Protein AF-A0A1V4I406-F1 (afdb_monomer)

Mean predicted aligned error: 8.68 Å

Foldseek 3Di:
DQPDVVNVVVVCVVCVVAWEWEWDWDDPDPQAWIWIWIAGPVVRDIDIDTFNDPDPVRVVVVLVVVCVVLDDPRSCRNHVDYDYPPD

pLDDT: mean 76.93, std 14.28, range [46.5, 94.69]

Sequence (87 aa):
MGRTYVDFNLFLVENSDTSVGEMDTVHGTRNGKVLLTFFFCKCSLMLAFIIDSCTQLDVKKIIDELYESFGEEVFKESFLVILTDNG

Radius of gyration: 14.14 Å; Cα contacts (8 Å, |Δi|>4): 116; chains: 1; bounding box: 26×30×38 Å

Solvent-accessible surface area (backbone atoms only — not comparable to full-atom values): 5114 Å² total; per-residue (Å²): 139,88,81,46,74,65,51,50,53,51,51,44,66,78,38,73,85,62,30,47,20,41,44,51,76,46,71,79,42,101,88,45,51,21,38,42,35,39,37,35,67,85,75,72,45,74,50,76,43,84,34,77,43,90,45,70,68,51,52,45,53,55,52,52,53,48,36,70,73,55,32,72,67,54,36,51,54,48,53,65,40,69,54,63,75,95,119

Organism: NCBI:txid1450648

Structure (mmCIF, N/CA/C/O backbone):
data_AF-A0A1V4I406-F1
#
_entry.id   AF-A0A1V4I406-F1
#
loop_
_atom_site.group_PDB
_atom_site.id
_atom_site.type_symbol
_atom_site.label_atom_id
_atom_site.label_alt_id
_atom_site.label_comp_id
_atom_site.label_asym_id
_atom_site.label_entity_id
_atom_site.label_seq_id
_atom_site.pdbx_PDB_ins_code
_atom_site.Cartn_x
_atom_site.Cartn_y
_atom_site.Cartn_z
_atom_site.occupancy
_atom_site.B_iso_or_equiv
_atom_site.auth_seq_id
_atom_site.auth_comp_id
_atom_site.auth_asym_id
_atom_site.auth_atom_id
_atom_site.pdbx_PDB_model_num
ATOM 1 N N . MET A 1 1 ? 12.150 -3.796 21.446 1.00 46.50 1 MET A N 1
ATOM 2 C CA . MET A 1 1 ? 10.925 -4.213 22.166 1.00 46.50 1 MET A CA 1
ATOM 3 C C . MET A 1 1 ? 9.800 -3.291 21.705 1.00 46.50 1 MET A C 1
ATOM 5 O O . MET A 1 1 ? 10.098 -2.114 21.554 1.00 46.50 1 MET A O 1
ATOM 9 N N . GLY A 1 2 ? 8.597 -3.795 21.395 1.00 52.97 2 GLY A N 1
ATOM 10 C CA . GLY A 1 2 ? 7.473 -2.973 20.894 1.00 52.97 2 GLY A CA 1
ATOM 11 C C . GLY A 1 2 ? 7.134 -3.106 19.398 1.00 52.97 2 GLY A C 1
ATOM 12 O O . GLY A 1 2 ? 6.659 -2.153 18.795 1.00 52.97 2 GLY A O 1
ATOM 13 N N . ARG A 1 3 ? 7.438 -4.247 18.769 1.00 53.06 3 ARG A N 1
ATOM 14 C CA . ARG A 1 3 ? 7.047 -4.587 17.379 1.00 53.06 3 ARG A CA 1
ATOM 15 C C . ARG A 1 3 ? 6.701 -6.072 17.247 1.00 53.06 3 ARG A C 1
ATOM 17 O O . ARG A 1 3 ? 6.926 -6.685 16.208 1.00 53.06 3 ARG A O 1
ATOM 24 N N . THR A 1 4 ? 6.287 -6.700 18.343 1.00 67.50 4 THR A N 1
ATOM 25 C CA . THR A 1 4 ? 5.864 -8.098 18.292 1.00 67.50 4 THR A CA 1
ATOM 26 C C . THR A 1 4 ? 4.454 -8.177 17.721 1.00 67.50 4 THR A C 1
ATOM 28 O O . THR A 1 4 ? 3.683 -7.225 17.808 1.00 67.50 4 THR A O 1
ATOM 31 N N . TYR A 1 5 ? 4.090 -9.331 17.167 1.00 56.53 5 TYR A N 1
ATOM 32 C CA . TYR A 1 5 ? 2.717 -9.593 16.729 1.00 56.53 5 TYR A CA 1
ATOM 33 C C . TYR A 1 5 ? 1.690 -9.363 17.856 1.00 56.53 5 TYR A C 1
ATOM 35 O O . TYR A 1 5 ? 0.557 -8.965 17.605 1.00 56.53 5 TYR A O 1
ATOM 43 N N . VAL A 1 6 ? 2.095 -9.562 19.114 1.00 69.75 6 VAL A N 1
ATOM 44 C CA . VAL A 1 6 ? 1.268 -9.268 20.292 1.00 69.75 6 VAL A CA 1
ATOM 45 C C . VAL A 1 6 ? 1.044 -7.762 20.449 1.00 69.75 6 VAL A C 1
ATOM 47 O O . VAL A 1 6 ? -0.094 -7.349 20.648 1.00 69.75 6 VAL A O 1
ATOM 50 N N . ASP A 1 7 ? 2.089 -6.945 20.283 1.00 65.44 7 ASP A N 1
ATOM 51 C CA . ASP A 1 7 ? 1.976 -5.477 20.309 1.00 65.44 7 ASP A CA 1
ATOM 52 C C . ASP A 1 7 ? 1.080 -4.966 19.165 1.00 65.44 7 ASP A C 1
ATOM 54 O O . ASP A 1 7 ? 0.284 -4.051 19.357 1.00 65.44 7 ASP A O 1
ATOM 58 N N . PHE A 1 8 ? 1.160 -5.601 17.989 1.00 63.28 8 PHE A N 1
ATOM 59 C CA . PHE A 1 8 ? 0.283 -5.318 16.852 1.00 63.28 8 PHE A CA 1
ATOM 60 C C . PHE A 1 8 ? -1.187 -5.632 17.166 1.00 63.28 8 PHE A C 1
ATOM 62 O O . PHE A 1 8 ? -2.048 -4.784 16.954 1.00 63.28 8 PHE A O 1
ATOM 69 N N . ASN A 1 9 ? -1.482 -6.804 17.736 1.00 61.16 9 ASN A N 1
ATOM 70 C CA . ASN A 1 9 ? -2.849 -7.141 18.144 1.00 61.16 9 ASN A CA 1
ATOM 71 C C . ASN A 1 9 ? -3.384 -6.184 19.217 1.00 61.16 9 ASN A C 1
ATOM 73 O O . ASN A 1 9 ? -4.547 -5.797 19.147 1.00 61.16 9 ASN A O 1
ATOM 77 N N . LEU A 1 10 ? -2.554 -5.772 20.183 1.00 68.19 10 LEU A N 1
ATOM 78 C CA . LEU A 1 10 ? -2.960 -4.795 21.196 1.00 68.19 10 LEU A CA 1
ATOM 79 C C . LEU A 1 10 ? -3.319 -3.446 20.554 1.00 68.19 10 LEU A C 1
ATOM 81 O O . LEU A 1 10 ? -4.372 -2.888 20.848 1.00 68.19 10 LEU A O 1
ATOM 85 N N . PHE A 1 11 ? -2.491 -2.974 19.617 1.00 64.38 11 PHE A N 1
ATOM 86 C CA . PHE A 1 11 ? -2.736 -1.747 18.861 1.00 64.38 11 PHE A CA 1
ATOM 87 C C . PHE A 1 11 ? -4.032 -1.811 18.036 1.00 64.38 11 PHE A C 1
ATOM 89 O O . PHE A 1 11 ? -4.776 -0.833 18.010 1.00 64.38 11 PHE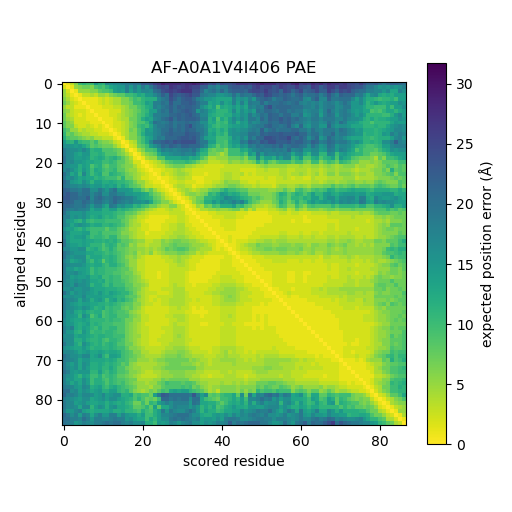 A O 1
ATOM 96 N N . LEU A 1 12 ? -4.339 -2.954 17.411 1.00 62.69 12 LEU A N 1
ATOM 97 C CA . LEU A 1 12 ? -5.596 -3.154 16.680 1.00 62.69 12 LEU A CA 1
ATOM 98 C C . LEU A 1 12 ? -6.828 -3.162 17.588 1.00 62.69 12 LEU A C 1
ATOM 100 O O . LEU A 1 12 ? -7.881 -2.667 17.198 1.00 62.69 12 LEU A O 1
ATOM 104 N N . VAL A 1 13 ? -6.712 -3.723 18.794 1.00 61.38 13 VAL A N 1
ATOM 105 C CA . VAL A 1 13 ? -7.808 -3.728 19.775 1.00 61.38 13 VAL A CA 1
ATOM 106 C C . VAL A 1 13 ? -8.061 -2.316 20.305 1.00 61.38 13 VAL A C 1
ATOM 108 O O . VAL A 1 13 ? -9.213 -1.901 20.414 1.00 61.38 13 VAL A O 1
ATOM 111 N N . GLU A 1 14 ? -6.999 -1.562 20.596 1.00 63.12 14 GLU A N 1
ATOM 112 C CA . GLU A 1 14 ? -7.092 -0.175 21.070 1.00 63.12 14 GLU A CA 1
ATOM 113 C C . GLU A 1 14 ? -7.539 0.800 19.972 1.00 63.12 14 GLU A C 1
ATOM 115 O O . GLU A 1 14 ? -8.188 1.801 20.269 1.00 63.12 14 GLU A O 1
ATOM 1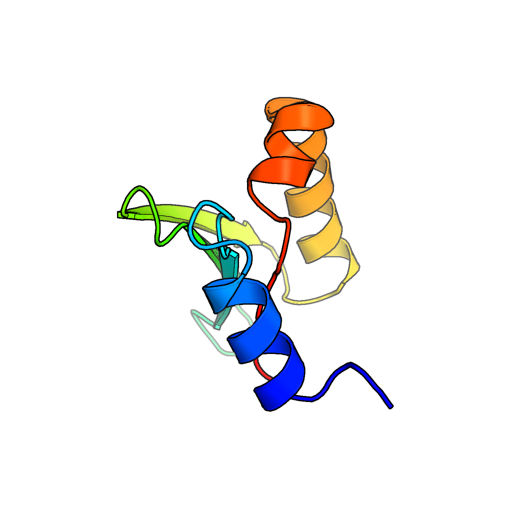20 N N . ASN A 1 15 ? -7.266 0.483 18.703 1.00 60.31 15 ASN A N 1
ATOM 121 C CA . ASN A 1 15 ? -7.651 1.283 17.544 1.00 60.31 15 ASN A CA 1
ATOM 122 C C . ASN A 1 15 ? -8.521 0.462 16.582 1.00 60.31 15 ASN A C 1
ATOM 124 O O . ASN A 1 15 ? -8.207 0.311 15.406 1.00 60.31 15 ASN A O 1
ATOM 128 N N . SER A 1 16 ? -9.640 -0.062 17.086 1.00 53.62 16 SER A N 1
ATOM 129 C CA . SER A 1 16 ? -10.586 -0.891 16.311 1.00 53.62 16 SER A CA 1
ATOM 130 C C . SER A 1 16 ? -11.166 -0.225 15.049 1.00 53.62 16 SER A C 1
ATOM 132 O O . SER A 1 16 ? -11.745 -0.907 14.205 1.00 53.62 16 SER A O 1
ATOM 134 N N . ASP A 1 17 ? -10.983 1.090 14.892 1.00 57.16 17 ASP A N 1
ATOM 135 C CA . ASP A 1 17 ? -11.338 1.853 13.693 1.00 57.16 17 ASP A CA 1
ATOM 136 C C . ASP A 1 17 ? -10.194 1.987 12.666 1.00 57.16 17 ASP A C 1
ATOM 138 O O . ASP A 1 17 ? -10.435 2.469 11.554 1.00 57.16 17 ASP A O 1
ATOM 142 N N . THR A 1 18 ? -8.971 1.563 12.998 1.00 58.00 18 THR A N 1
ATOM 143 C CA . THR A 1 18 ? -7.798 1.654 12.121 1.00 58.00 18 THR A CA 1
ATOM 144 C C . THR A 1 18 ? -7.903 0.680 10.955 1.00 58.00 18 THR A C 1
ATOM 146 O O . THR A 1 18 ? -8.091 -0.524 11.128 1.00 58.00 18 THR A O 1
ATOM 149 N N . SER A 1 19 ? -7.754 1.207 9.741 1.00 58.38 19 SER A N 1
ATOM 150 C CA . SER A 1 19 ? -7.669 0.398 8.530 1.00 58.38 19 SER A CA 1
ATOM 151 C C . SER A 1 19 ? -6.336 -0.353 8.511 1.00 58.38 19 SER A C 1
ATOM 153 O O . SER A 1 19 ? -5.270 0.257 8.439 1.00 58.38 19 SER A O 1
ATOM 155 N N . VAL A 1 20 ? -6.394 -1.682 8.583 1.00 62.75 20 VAL A N 1
ATOM 156 C CA . VAL A 1 20 ? -5.249 -2.547 8.278 1.00 62.75 20 VAL A CA 1
ATOM 157 C C . VAL A 1 20 ? -5.257 -2.804 6.780 1.00 62.75 20 VAL A C 1
ATOM 159 O O . VAL A 1 20 ? -6.258 -3.285 6.244 1.00 62.75 20 VAL A O 1
ATOM 162 N N . GLY A 1 21 ? -4.153 -2.458 6.123 1.00 67.94 21 GLY A N 1
ATOM 163 C CA . GLY A 1 21 ? -3.898 -2.827 4.739 1.00 67.94 21 GLY A CA 1
ATOM 164 C C . GLY A 1 21 ? -3.035 -4.083 4.704 1.00 67.94 21 GLY A C 1
ATOM 165 O O . GLY A 1 21 ? -1.940 -4.099 5.262 1.00 67.94 21 GLY A O 1
ATOM 166 N N . GLU A 1 22 ? -3.497 -5.139 4.051 1.00 80.06 22 GLU A N 1
ATOM 167 C CA . GLU A 1 22 ? -2.641 -6.286 3.731 1.00 80.06 22 GLU A CA 1
ATOM 168 C C . GLU A 1 22 ? -1.992 -6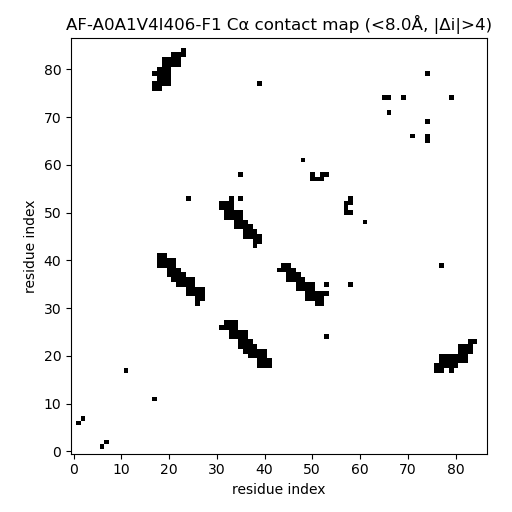.048 2.368 1.00 80.06 22 GLU A C 1
ATOM 170 O O . GLU A 1 22 ? -2.688 -5.685 1.418 1.00 80.06 22 GLU A O 1
ATOM 175 N N . MET A 1 23 ? -0.671 -6.226 2.270 1.00 86.44 23 MET A N 1
ATOM 176 C CA . MET A 1 23 ? 0.065 -6.101 1.011 1.00 86.44 23 MET A CA 1
ATOM 177 C C . MET A 1 23 ? 0.712 -7.434 0.647 1.00 86.44 23 MET A C 1
ATOM 179 O O . MET A 1 23 ? 1.419 -8.021 1.464 1.00 86.44 23 MET A O 1
ATOM 183 N N . ASP A 1 24 ? 0.517 -7.867 -0.595 1.00 85.69 24 ASP A N 1
ATOM 184 C CA . ASP A 1 24 ? 1.115 -9.094 -1.125 1.00 85.69 24 ASP A CA 1
ATOM 185 C C . ASP A 1 24 ? 1.585 -8.911 -2.577 1.00 85.69 24 ASP A C 1
ATOM 187 O O . ASP A 1 24 ? 1.126 -8.017 -3.294 1.00 85.69 24 ASP A O 1
ATOM 191 N N . THR A 1 25 ? 2.512 -9.763 -3.012 1.00 87.50 25 THR A N 1
ATOM 192 C CA . THR A 1 25 ? 2.996 -9.833 -4.392 1.00 87.50 25 THR A CA 1
ATOM 193 C C . THR A 1 25 ? 2.802 -11.230 -4.964 1.00 87.50 25 THR A C 1
ATOM 195 O O . THR A 1 25 ? 3.482 -12.178 -4.576 1.00 87.50 25 THR A O 1
ATOM 198 N N . VAL A 1 26 ? 1.942 -11.353 -5.973 1.00 88.06 26 VAL A N 1
ATOM 199 C CA . VAL A 1 26 ? 1.694 -12.621 -6.664 1.00 88.06 26 VAL A CA 1
ATOM 200 C C . VAL A 1 26 ? 2.520 -12.691 -7.945 1.00 88.06 26 VAL A C 1
ATOM 202 O O . VAL A 1 26 ? 2.370 -11.880 -8.863 1.00 88.06 26 VAL A O 1
ATOM 205 N N . HIS A 1 27 ? 3.380 -13.703 -8.043 1.00 85.88 27 HIS A N 1
ATOM 206 C CA . HIS A 1 27 ? 4.140 -13.986 -9.258 1.00 85.88 27 HIS A CA 1
ATOM 207 C C . HIS A 1 27 ? 3.280 -14.766 -10.258 1.00 85.88 27 HIS A C 1
ATOM 209 O O . HIS A 1 27 ? 3.033 -15.957 -10.079 1.00 85.88 27 HIS A O 1
ATOM 215 N N . GLY A 1 28 ? 2.856 -14.116 -11.348 1.00 73.25 28 GLY A N 1
ATOM 216 C CA . GLY A 1 28 ? 2.068 -14.782 -12.395 1.00 73.25 28 GLY A CA 1
ATOM 217 C C . GLY A 1 28 ? 2.866 -15.840 -13.169 1.00 73.25 28 GLY A C 1
ATOM 218 O O . GLY A 1 28 ? 2.326 -16.865 -13.572 1.00 73.25 28 GLY A O 1
ATOM 219 N N . THR A 1 29 ? 4.170 -15.613 -13.358 1.00 78.38 29 THR A N 1
ATOM 220 C CA . THR A 1 29 ? 5.139 -16.595 -13.877 1.00 78.38 29 THR A CA 1
ATOM 221 C C . THR A 1 29 ? 6.532 -16.296 -13.306 1.00 78.38 29 THR A C 1
ATOM 223 O O . THR A 1 29 ? 6.787 -15.186 -12.843 1.00 78.38 29 THR A O 1
ATOM 226 N N . ARG A 1 30 ? 7.463 -17.261 -13.367 1.00 71.31 30 ARG A N 1
ATOM 227 C CA . ARG A 1 30 ? 8.801 -17.160 -12.740 1.00 71.31 30 ARG A CA 1
ATOM 228 C C . ARG A 1 30 ? 9.648 -15.959 -13.210 1.00 71.31 30 ARG A C 1
ATOM 230 O O . ARG A 1 30 ? 10.437 -15.458 -12.421 1.00 71.31 30 ARG A O 1
ATOM 237 N N . ASN A 1 31 ? 9.459 -15.491 -14.449 1.00 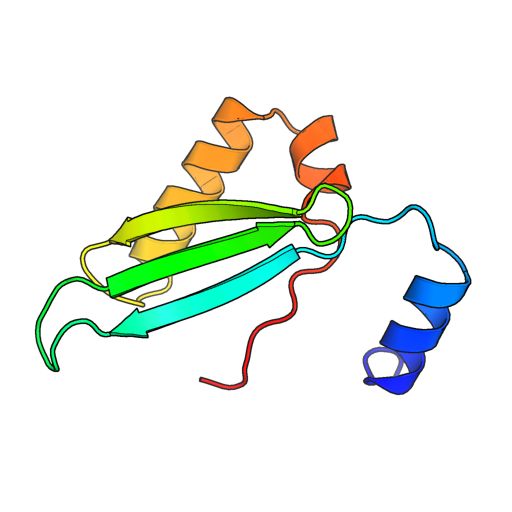71.88 31 ASN A N 1
ATOM 238 C CA . ASN A 1 31 ? 10.153 -14.330 -15.036 1.00 71.88 31 ASN A CA 1
ATOM 239 C C . ASN A 1 31 ? 9.167 -13.279 -15.595 1.00 71.88 31 ASN A C 1
ATOM 241 O O . ASN A 1 31 ? 9.515 -12.524 -16.502 1.00 71.88 31 ASN A O 1
ATOM 245 N N . GLY A 1 32 ? 7.912 -13.293 -15.143 1.00 79.50 32 GLY A N 1
ATOM 246 C CA . GLY A 1 32 ? 6.875 -12.393 -15.646 1.00 79.50 32 GLY A CA 1
ATOM 247 C C . GLY A 1 32 ? 6.585 -11.233 -14.709 1.00 79.50 32 GLY A C 1
ATOM 248 O O . GLY A 1 32 ? 7.173 -11.111 -13.637 1.00 79.50 32 GLY A O 1
ATOM 249 N N . LYS A 1 33 ? 5.618 -10.412 -15.125 1.00 87.50 33 LYS A N 1
ATOM 250 C CA . LYS A 1 33 ? 5.082 -9.330 -14.302 1.00 87.50 33 LYS A CA 1
ATOM 251 C C . LYS A 1 33 ? 4.520 -9.867 -12.983 1.00 87.50 33 LYS A C 1
ATOM 253 O O . LYS A 1 33 ? 4.048 -11.007 -12.903 1.00 87.50 33 LYS A O 1
ATOM 258 N N . VAL A 1 34 ? 4.567 -9.017 -11.969 1.00 92.06 34 VAL A N 1
ATOM 259 C CA . VAL A 1 34 ? 4.090 -9.293 -10.614 1.00 92.06 34 VAL A CA 1
ATOM 260 C C . VAL A 1 34 ? 2.783 -8.540 -10.396 1.00 92.06 34 VAL A C 1
ATOM 262 O O . VAL A 1 34 ? 2.627 -7.416 -10.870 1.00 92.06 34 VAL A O 1
ATOM 265 N N . LEU A 1 35 ? 1.836 -9.162 -9.701 1.00 93.44 35 LEU A N 1
ATOM 266 C CA . LEU A 1 35 ? 0.618 -8.502 -9.248 1.00 93.44 35 LEU A CA 1
ATOM 267 C C . LEU A 1 35 ? 0.820 -8.054 -7.800 1.00 93.44 35 LEU A C 1
ATOM 269 O O . LEU A 1 35 ? 0.920 -8.892 -6.912 1.00 93.44 35 LEU A O 1
ATOM 273 N N . LEU A 1 36 ? 0.901 -6.748 -7.574 1.00 92.31 36 LEU A N 1
ATOM 274 C CA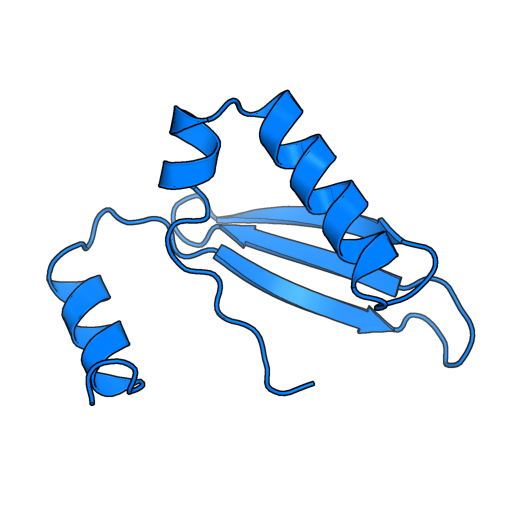 . LEU A 1 36 ? 0.936 -6.147 -6.244 1.00 92.31 36 LEU A CA 1
ATOM 275 C C . LEU A 1 36 ? -0.498 -5.890 -5.789 1.00 92.31 36 LEU A C 1
ATOM 277 O O . LEU A 1 36 ? -1.234 -5.166 -6.461 1.00 92.31 36 LEU A O 1
ATOM 281 N N . THR A 1 37 ? -0.896 -6.478 -4.667 1.00 90.44 37 THR A N 1
ATOM 282 C CA . THR A 1 37 ? -2.255 -6.355 -4.136 1.00 90.44 37 THR A CA 1
ATOM 283 C C . THR A 1 37 ? -2.267 -5.641 -2.800 1.00 90.44 37 THR A C 1
ATOM 285 O O . THR A 1 37 ? -1.412 -5.902 -1.959 1.00 90.44 37 THR A O 1
ATOM 288 N N . PHE A 1 38 ? -3.276 -4.796 -2.600 1.00 87.38 38 PHE A N 1
ATOM 289 C CA . PHE A 1 38 ? -3.597 -4.160 -1.328 1.00 87.38 38 PHE A CA 1
ATOM 290 C C . PHE A 1 38 ? -5.031 -4.506 -0.943 1.00 87.38 38 PHE A C 1
ATOM 292 O O . PHE A 1 38 ? -5.954 -4.217 -1.708 1.00 87.38 38 PHE A O 1
ATOM 299 N N . PHE A 1 39 ? -5.231 -5.108 0.225 1.00 85.06 39 PHE A N 1
ATOM 300 C CA . PHE A 1 39 ? -6.559 -5.427 0.741 1.00 85.06 39 PHE A CA 1
ATOM 301 C C . PHE A 1 39 ? -6.882 -4.591 1.980 1.00 85.06 39 PHE A C 1
ATOM 303 O O . PHE A 1 39 ? -6.183 -4.655 2.987 1.00 85.06 39 PHE A O 1
ATOM 310 N N . PHE A 1 40 ? -7.956 -3.806 1.897 1.00 82.06 40 PHE A N 1
ATOM 311 C CA . PHE A 1 40 ? -8.465 -2.964 2.977 1.00 82.06 40 PHE A CA 1
ATOM 312 C C . PHE A 1 40 ? -9.634 -3.673 3.661 1.00 82.06 40 PHE A C 1
ATOM 314 O O . PHE A 1 40 ? -10.786 -3.593 3.216 1.00 82.06 40 PHE A O 1
ATOM 321 N N . CYS A 1 41 ? -9.347 -4.364 4.765 1.00 75.06 41 CYS A N 1
ATOM 322 C CA . CYS A 1 41 ? -10.303 -5.245 5.442 1.00 75.06 41 CYS A CA 1
ATOM 323 C C . CYS A 1 41 ? -11.589 -4.523 5.876 1.00 75.06 41 CYS A C 1
ATOM 325 O O . CYS A 1 41 ? -12.680 -5.083 5.776 1.00 75.06 41 CYS A O 1
ATOM 327 N N . LYS A 1 42 ? -11.482 -3.256 6.304 1.00 75.12 42 LYS A N 1
ATOM 328 C CA . LYS A 1 42 ? -12.611 -2.466 6.827 1.00 75.12 42 LYS A CA 1
ATOM 329 C C . LYS A 1 42 ? -13.724 -2.254 5.797 1.00 75.12 42 LYS A C 1
ATOM 331 O O . LYS A 1 42 ? -14.898 -2.262 6.154 1.00 75.12 42 LYS A O 1
ATOM 336 N N . CYS A 1 43 ? -13.365 -2.069 4.529 1.00 80.00 43 CYS A N 1
ATOM 337 C CA . CYS A 1 43 ? -14.317 -1.825 3.444 1.00 80.00 43 CYS A CA 1
ATOM 338 C C . CYS A 1 43 ? -14.390 -2.971 2.427 1.00 80.00 43 CYS A C 1
ATOM 340 O O . CYS A 1 43 ? -15.111 -2.851 1.440 1.00 80.00 43 CYS A O 1
ATOM 342 N N . SER A 1 44 ? -13.681 -4.082 2.668 1.00 84.06 44 SER A N 1
ATOM 343 C CA . SER A 1 44 ? -13.583 -5.212 1.730 1.00 84.06 44 SER A CA 1
ATOM 344 C C . SER A 1 44 ? -13.164 -4.776 0.318 1.00 84.06 44 SER A C 1
ATOM 346 O O . SER A 1 44 ? -13.629 -5.324 -0.682 1.00 84.06 44 SER A O 1
ATOM 348 N N . LEU A 1 45 ? -12.290 -3.769 0.234 1.00 85.31 45 LEU A N 1
ATOM 349 C CA . LEU A 1 45 ? -11.752 -3.255 -1.021 1.00 85.31 45 LEU A CA 1
ATOM 350 C C . LEU A 1 45 ? -10.410 -3.923 -1.310 1.00 85.31 45 LEU A C 1
ATOM 352 O O . LEU A 1 45 ? -9.516 -3.905 -0.469 1.00 85.31 45 LEU A O 1
ATOM 356 N N . MET A 1 46 ? -10.253 -4.460 -2.517 1.00 89.31 46 MET A N 1
ATOM 357 C CA . MET A 1 46 ? -8.972 -4.949 -3.020 1.00 89.31 46 MET A CA 1
ATOM 358 C C . MET A 1 46 ? -8.523 -4.080 -4.192 1.00 89.31 46 MET A C 1
ATOM 360 O O . MET A 1 46 ? -9.256 -3.929 -5.170 1.00 89.31 46 MET A O 1
ATOM 364 N N . LEU A 1 47 ? -7.315 -3.534 -4.102 1.00 90.81 47 LEU A N 1
ATOM 365 C CA . LEU A 1 47 ? -6.621 -2.893 -5.215 1.00 90.81 47 LEU A CA 1
ATOM 366 C C . LEU A 1 47 ? -5.539 -3.840 -5.728 1.00 90.81 47 LEU A C 1
ATOM 368 O O . LEU A 1 47 ? -4.865 -4.495 -4.936 1.00 90.81 47 LEU A O 1
ATOM 372 N N . ALA A 1 48 ? -5.367 -3.910 -7.045 1.00 92.06 48 ALA A N 1
ATOM 373 C CA . ALA A 1 48 ? -4.378 -4.775 -7.671 1.00 92.06 48 ALA A CA 1
ATOM 374 C C . ALA A 1 48 ? -3.690 -4.045 -8.827 1.00 92.06 48 ALA A C 1
ATOM 376 O O . ALA A 1 48 ? -4.353 -3.507 -9.715 1.00 92.06 48 ALA A O 1
ATOM 377 N N . PHE A 1 49 ? -2.361 -4.052 -8.817 1.00 92.81 49 PHE A N 1
ATOM 378 C CA . PHE A 1 49 ? -1.517 -3.346 -9.774 1.00 92.81 49 PHE A CA 1
ATOM 379 C C . PHE A 1 49 ? -0.538 -4.318 -10.416 1.00 92.81 49 PHE A C 1
ATOM 381 O O . PHE A 1 49 ? 0.090 -5.128 -9.738 1.00 92.81 49 PHE A O 1
ATOM 388 N N . ILE A 1 50 ? -0.389 -4.236 -11.735 1.00 93.50 50 ILE A N 1
ATOM 389 C CA . ILE A 1 50 ? 0.602 -5.030 -12.458 1.00 93.50 50 ILE A CA 1
ATOM 390 C C . ILE A 1 50 ? 1.911 -4.235 -12.497 1.00 93.50 50 ILE A C 1
ATOM 392 O O . ILE A 1 50 ? 1.966 -3.179 -13.124 1.00 93.50 50 ILE A O 1
ATOM 396 N N . ILE A 1 51 ? 2.967 -4.774 -11.888 1.00 93.06 51 ILE A N 1
ATOM 397 C CA . ILE A 1 51 ? 4.315 -4.190 -11.864 1.00 93.06 51 ILE A CA 1
ATOM 398 C C . ILE A 1 51 ? 5.326 -5.087 -12.585 1.00 93.06 51 ILE A C 1
ATOM 400 O O . ILE A 1 51 ? 5.097 -6.283 -12.783 1.00 93.06 51 ILE A O 1
ATOM 404 N N . ASP A 1 52 ? 6.451 -4.512 -13.010 1.00 91.31 52 ASP A N 1
ATOM 405 C CA . ASP A 1 52 ? 7.468 -5.249 -13.770 1.00 91.31 52 ASP A CA 1
ATOM 406 C C . ASP A 1 52 ? 8.252 -6.244 -12.901 1.00 91.31 52 ASP A C 1
ATOM 408 O O . ASP A 1 52 ? 8.632 -7.310 -13.384 1.00 91.31 52 ASP A O 1
ATOM 412 N N . SER A 1 53 ? 8.455 -5.940 -11.617 1.00 90.06 53 SER A N 1
ATOM 413 C CA . SER A 1 53 ? 9.136 -6.815 -10.660 1.00 90.06 53 SER A CA 1
ATOM 414 C C . SER A 1 53 ? 8.705 -6.525 -9.220 1.00 90.06 53 SER A C 1
ATOM 416 O O . SER A 1 53 ? 8.208 -5.444 -8.933 1.00 90.06 53 SER A O 1
ATOM 418 N N . CYS A 1 54 ? 8.957 -7.443 -8.283 1.00 87.81 54 CYS A N 1
ATOM 419 C CA . CYS A 1 54 ? 8.773 -7.206 -6.842 1.00 87.81 54 CYS A CA 1
ATOM 420 C C . CYS A 1 54 ? 9.919 -6.387 -6.207 1.00 87.81 54 CYS A C 1
ATOM 422 O O . CYS A 1 54 ? 10.097 -6.392 -4.991 1.00 87.81 54 CYS A O 1
ATOM 424 N N . THR A 1 55 ? 10.736 -5.695 -7.012 1.00 90.00 55 THR A N 1
ATOM 425 C CA . THR A 1 55 ? 11.806 -4.849 -6.472 1.00 90.00 55 THR A CA 1
ATOM 426 C C . THR A 1 55 ? 11.229 -3.660 -5.710 1.00 90.00 55 THR A C 1
ATOM 428 O O . THR A 1 55 ? 10.166 -3.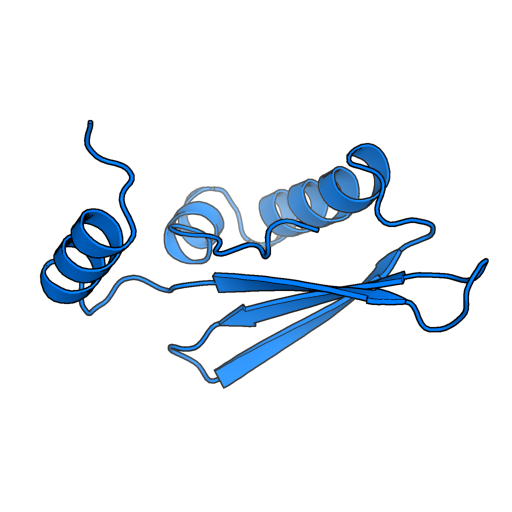134 -6.041 1.00 90.00 55 THR A O 1
ATOM 431 N N . GLN A 1 56 ? 11.981 -3.173 -4.720 1.00 87.19 56 GLN A N 1
ATOM 432 C CA . GLN A 1 56 ? 11.591 -1.998 -3.937 1.00 87.19 56 GLN A CA 1
ATOM 433 C C . GLN A 1 56 ? 11.291 -0.777 -4.815 1.00 87.19 56 GLN A C 1
ATOM 435 O O . GLN A 1 56 ? 10.410 0.004 -4.478 1.00 87.19 56 GLN A O 1
ATOM 440 N N . LEU A 1 57 ? 11.994 -0.615 -5.942 1.00 92.31 57 LEU A N 1
ATOM 441 C CA . LEU A 1 57 ? 11.769 0.498 -6.862 1.00 92.31 57 LEU A CA 1
ATOM 442 C C . LEU A 1 57 ? 10.378 0.435 -7.501 1.00 92.31 57 LEU A C 1
ATOM 444 O O . LEU A 1 57 ? 9.685 1.447 -7.543 1.00 92.31 57 LEU A O 1
ATOM 448 N N . ASP A 1 58 ? 9.975 -0.733 -7.999 1.00 91.69 58 ASP A N 1
ATOM 449 C CA . ASP A 1 58 ? 8.690 -0.887 -8.683 1.00 91.69 58 ASP A CA 1
ATOM 450 C C . ASP A 1 58 ? 7.516 -0.859 -7.702 1.00 91.69 58 ASP A C 1
ATOM 452 O O . ASP A 1 58 ? 6.498 -0.235 -7.991 1.00 91.69 58 ASP A O 1
ATOM 456 N N . VAL A 1 59 ? 7.684 -1.429 -6.505 1.00 90.38 59 VAL A N 1
ATOM 457 C CA . VAL A 1 59 ? 6.694 -1.308 -5.423 1.00 90.38 59 VAL A CA 1
ATOM 458 C C . VAL A 1 59 ? 6.556 0.149 -4.969 1.00 90.38 59 VAL A C 1
ATOM 460 O O . VAL A 1 59 ? 5.439 0.642 -4.813 1.00 90.38 59 VAL A O 1
ATOM 463 N N . LYS A 1 60 ? 7.674 0.874 -4.810 1.00 90.88 60 LYS A N 1
ATOM 464 C CA . LYS A 1 60 ? 7.658 2.283 -4.395 1.00 90.88 60 LYS A CA 1
ATOM 465 C C . LYS A 1 60 ? 6.887 3.161 -5.377 1.00 90.88 60 LYS A C 1
ATOM 467 O O . LYS A 1 60 ? 6.137 4.013 -4.923 1.00 90.88 60 LYS A O 1
ATOM 472 N N . LYS A 1 61 ? 7.031 2.947 -6.689 1.00 94.69 61 LYS A N 1
ATOM 473 C CA . LYS A 1 61 ? 6.282 3.723 -7.695 1.00 94.69 61 LYS A CA 1
ATOM 474 C C . LYS A 1 61 ? 4.773 3.645 -7.457 1.00 94.69 61 LYS A C 1
ATOM 476 O O . LYS A 1 61 ? 4.124 4.680 -7.410 1.00 94.69 61 LYS A O 1
ATOM 481 N N . ILE A 1 62 ? 4.239 2.444 -7.224 1.00 93.50 62 ILE A N 1
ATOM 482 C CA . ILE A 1 62 ? 2.806 2.265 -6.944 1.00 93.50 62 ILE A CA 1
ATOM 483 C C . ILE A 1 62 ? 2.404 2.939 -5.629 1.00 93.50 62 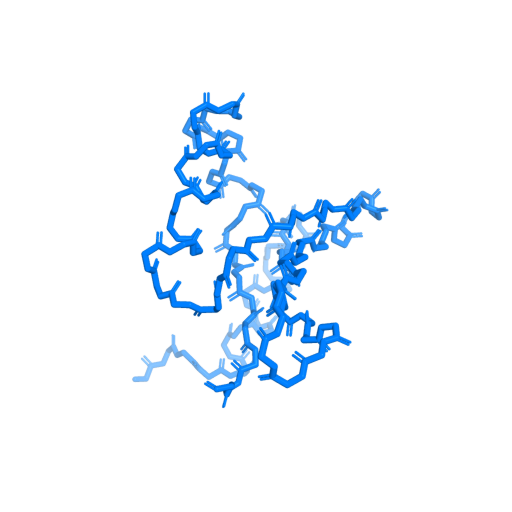ILE A C 1
ATOM 485 O O . ILE A 1 62 ? 1.348 3.559 -5.549 1.00 93.50 62 ILE A O 1
ATOM 489 N N . ILE A 1 63 ? 3.248 2.849 -4.599 1.00 89.56 63 ILE A N 1
ATOM 490 C CA . ILE A 1 63 ? 3.005 3.519 -3.315 1.00 89.56 63 ILE A CA 1
ATOM 491 C C . ILE A 1 63 ? 2.972 5.045 -3.481 1.00 89.56 63 ILE A C 1
ATOM 493 O O . ILE A 1 63 ? 2.081 5.690 -2.933 1.00 89.56 63 ILE A O 1
ATOM 497 N N . ASP A 1 64 ? 3.908 5.617 -4.239 1.00 91.50 64 ASP A N 1
ATOM 498 C CA . ASP A 1 64 ? 3.954 7.056 -4.51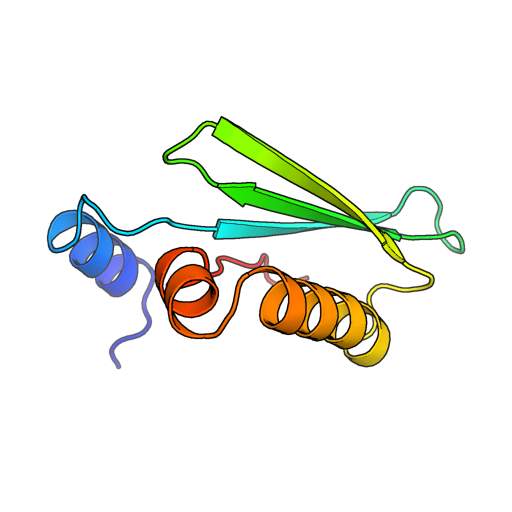0 1.00 91.50 64 ASP A CA 1
ATOM 499 C C . ASP A 1 64 ? 2.713 7.504 -5.303 1.00 91.50 64 ASP A C 1
ATOM 501 O O . ASP A 1 64 ? 2.076 8.486 -4.935 1.00 91.50 64 ASP A O 1
ATOM 505 N N . GLU A 1 65 ? 2.312 6.752 -6.335 1.00 92.44 65 GLU A N 1
ATOM 506 C CA . GLU A 1 65 ? 1.102 7.031 -7.123 1.00 92.44 65 GLU A CA 1
ATOM 507 C C . GLU A 1 65 ? -0.171 6.988 -6.262 1.00 92.44 65 GLU A C 1
ATOM 509 O O . GLU A 1 65 ? -1.055 7.840 -6.396 1.00 92.44 65 GLU A O 1
ATOM 514 N N . LEU A 1 66 ? -0.265 6.023 -5.341 1.00 89.69 66 LEU A N 1
ATOM 515 C CA . LEU A 1 66 ? -1.359 5.938 -4.372 1.00 89.69 66 LEU A CA 1
ATOM 516 C C . LEU A 1 66 ? -1.345 7.120 -3.397 1.00 89.69 66 LEU A C 1
ATOM 518 O O . LEU A 1 66 ? -2.404 7.675 -3.105 1.00 89.69 66 LEU A O 1
ATOM 522 N N . TYR A 1 67 ? -0.167 7.527 -2.922 1.00 89.38 67 TYR A N 1
ATOM 523 C CA . TYR A 1 67 ? -0.009 8.682 -2.040 1.00 89.38 67 TYR A CA 1
ATOM 524 C C . TYR A 1 67 ? -0.452 9.978 -2.722 1.00 89.38 67 TYR A C 1
ATOM 526 O O . TYR A 1 67 ? -1.215 10.750 -2.143 1.00 89.38 67 TYR A O 1
ATOM 534 N N . GLU A 1 68 ? -0.028 10.199 -3.966 1.00 93.38 68 GLU A N 1
ATOM 535 C CA . GLU A 1 68 ? -0.437 11.361 -4.757 1.00 93.38 68 GLU A CA 1
ATOM 536 C C . GLU A 1 68 ? -1.943 11.353 -5.055 1.00 93.38 68 GLU A C 1
ATOM 538 O O . GLU A 1 68 ? -2.585 12.401 -5.007 1.00 93.38 68 GLU A O 1
ATOM 543 N N . SER A 1 69 ? -2.522 10.176 -5.312 1.00 89.88 69 SER A N 1
ATOM 544 C CA . SER A 1 69 ? -3.945 10.034 -5.643 1.00 89.88 69 SER A CA 1
ATOM 545 C C . SER A 1 69 ? -4.867 10.220 -4.436 1.00 89.88 69 SER A C 1
ATOM 547 O O . SER A 1 69 ? -5.951 10.785 -4.572 1.00 89.88 69 SER A O 1
ATOM 549 N N . PHE A 1 70 ? -4.475 9.714 -3.264 1.00 86.25 70 PHE A N 1
ATOM 550 C CA . PHE A 1 70 ? -5.300 9.764 -2.051 1.00 86.25 70 PHE A CA 1
ATOM 551 C C . PHE A 1 70 ? -5.053 11.035 -1.235 1.00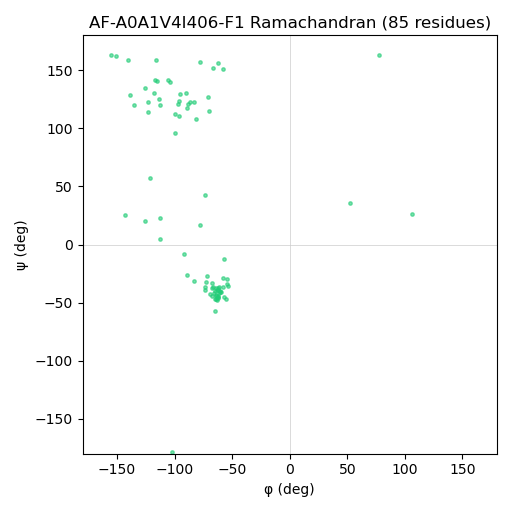 86.25 70 PHE A C 1
ATOM 553 O O . PHE A 1 70 ? -5.942 11.493 -0.518 1.00 86.25 70 PHE A O 1
ATOM 560 N N . GLY A 1 71 ? -3.861 11.619 -1.357 1.00 86.81 71 GLY A N 1
ATOM 561 C CA . GLY A 1 71 ? -3.400 12.685 -0.484 1.00 86.81 71 GLY A CA 1
ATOM 562 C C . GLY A 1 71 ? -2.930 12.159 0.874 1.00 86.81 71 GLY A C 1
ATOM 563 O O . GLY A 1 71 ? -3.222 11.037 1.287 1.00 86.81 71 GLY A O 1
ATOM 564 N N . GLU A 1 72 ? -2.181 13.002 1.583 1.00 84.38 72 GLU A N 1
ATOM 565 C CA . GLU A 1 72 ? -1.459 12.630 2.805 1.00 84.38 72 GLU A CA 1
ATOM 566 C C . GLU A 1 72 ? -2.360 12.059 3.910 1.00 84.38 72 GLU A C 1
ATOM 568 O O . GLU A 1 72 ? -2.012 11.051 4.522 1.00 84.38 72 GLU A O 1
ATOM 573 N N . GLU A 1 73 ? -3.500 12.701 4.168 1.00 83.56 73 GLU A N 1
ATOM 574 C CA . GLU A 1 73 ? -4.423 12.336 5.248 1.00 83.56 73 GLU A CA 1
ATOM 575 C C . GLU A 1 73 ? -5.031 10.949 5.010 1.00 83.56 73 GLU A C 1
ATOM 577 O O . GLU A 1 73 ? -4.809 10.029 5.797 1.00 83.56 73 GLU A O 1
ATOM 582 N N . VAL A 1 74 ? -5.690 10.764 3.862 1.00 81.50 74 VAL A N 1
ATOM 583 C CA . VAL A 1 74 ? -6.342 9.499 3.495 1.00 81.50 74 VAL A CA 1
ATOM 584 C C . VAL A 1 74 ? -5.323 8.373 3.367 1.00 81.50 74 VAL A C 1
ATOM 586 O O . VAL A 1 74 ? -5.592 7.253 3.800 1.00 81.50 74 VAL A O 1
ATOM 589 N N . PHE A 1 75 ? -4.142 8.644 2.805 1.00 83.00 75 PHE A N 1
ATOM 590 C CA . PHE A 1 75 ? -3.099 7.632 2.683 1.00 83.00 75 PHE A CA 1
ATOM 591 C C . PHE A 1 75 ? -2.609 7.167 4.058 1.00 83.00 75 PHE A C 1
ATOM 593 O O . PHE A 1 75 ? -2.536 5.964 4.312 1.00 83.00 75 PHE A O 1
ATOM 600 N N . LYS A 1 76 ? -2.320 8.098 4.975 1.00 76.94 76 LYS A N 1
ATOM 601 C CA . LYS A 1 76 ? -1.908 7.750 6.341 1.00 76.94 76 LYS A CA 1
ATOM 602 C C . LYS A 1 76 ? -2.992 6.965 7.068 1.00 76.94 76 LYS A C 1
ATOM 604 O O . LYS A 1 76 ? -2.665 5.976 7.707 1.00 76.94 76 LYS A O 1
ATOM 609 N N . GLU A 1 77 ? -4.259 7.347 6.931 1.00 74.75 77 GLU A N 1
ATOM 610 C CA . GLU A 1 77 ? -5.373 6.625 7.555 1.00 74.75 77 GLU A CA 1
ATOM 611 C C . GLU A 1 77 ? -5.592 5.222 6.968 1.00 74.75 77 GLU A C 1
ATOM 613 O O . GLU A 1 77 ? -5.902 4.278 7.698 1.00 74.75 77 GLU A O 1
ATOM 618 N N . SER A 1 78 ? -5.413 5.072 5.654 1.00 70.00 78 SER A N 1
ATOM 619 C CA . SER A 1 78 ? -5.725 3.833 4.930 1.00 70.00 78 SER A CA 1
ATOM 620 C C . SER A 1 78 ? -4.609 2.788 5.011 1.00 70.00 78 SER A C 1
ATOM 622 O O . SER A 1 78 ? -4.903 1.593 5.002 1.00 70.00 78 SER A O 1
ATOM 624 N N . PHE A 1 79 ? -3.347 3.225 5.107 1.00 69.31 79 PHE A N 1
ATOM 625 C CA . PHE A 1 79 ? -2.143 2.377 5.117 1.00 69.31 79 PHE A CA 1
ATOM 626 C C . PHE A 1 79 ? -1.404 2.391 6.470 1.00 69.31 79 PHE A C 1
ATOM 628 O O . PHE A 1 79 ? -0.208 2.106 6.537 1.00 69.31 79 PHE A O 1
ATOM 635 N N . LEU A 1 80 ? -2.114 2.724 7.554 1.00 59.34 80 LEU A N 1
ATOM 636 C CA . LEU A 1 80 ? -1.585 2.910 8.916 1.00 59.34 80 LEU A CA 1
ATOM 637 C C . LEU A 1 80 ? -0.772 1.713 9.423 1.00 59.34 80 LEU A C 1
ATOM 639 O O . LEU A 1 80 ? 0.233 1.891 10.114 1.00 59.34 80 LEU A O 1
ATOM 643 N N . VAL A 1 81 ? -1.184 0.499 9.052 1.00 58.84 81 VAL A N 1
ATOM 644 C CA . VAL A 1 81 ? -0.371 -0.702 9.224 1.00 58.84 81 VAL A CA 1
ATOM 645 C C . VAL A 1 81 ? -0.423 -1.534 7.955 1.00 58.84 81 VAL A C 1
ATOM 647 O O . VAL A 1 81 ? -1.496 -1.978 7.550 1.00 58.84 81 VAL A O 1
ATOM 650 N N . ILE A 1 82 ? 0.751 -1.755 7.362 1.00 60.97 82 ILE A N 1
ATOM 651 C CA . ILE A 1 82 ? 0.939 -2.722 6.287 1.00 60.97 82 ILE A CA 1
ATOM 652 C C . ILE A 1 82 ? 1.541 -3.981 6.905 1.00 60.97 82 ILE A C 1
ATOM 654 O O . ILE A 1 82 ? 2.678 -3.961 7.382 1.00 60.97 82 ILE A O 1
ATOM 658 N N . LEU A 1 83 ? 0.772 -5.068 6.916 1.00 57.50 83 LEU A N 1
ATOM 659 C CA . LEU A 1 83 ? 1.320 -6.398 7.159 1.00 57.50 83 LEU A CA 1
ATOM 660 C C . LEU A 1 83 ? 1.868 -6.929 5.837 1.00 57.50 83 LEU A C 1
ATOM 662 O O . LEU A 1 83 ? 1.135 -7.023 4.853 1.00 57.50 83 LEU A O 1
ATOM 666 N N . THR A 1 84 ? 3.151 -7.268 5.827 1.00 54.06 84 THR A N 1
ATOM 667 C CA . THR A 1 84 ? 3.814 -7.943 4.709 1.00 54.06 84 THR A CA 1
ATOM 668 C C . THR A 1 84 ? 4.297 -9.306 5.186 1.00 54.06 84 THR A C 1
ATOM 670 O O . THR A 1 84 ? 4.787 -9.422 6.313 1.00 54.06 84 THR A O 1
ATOM 673 N N . ASP A 1 85 ? 4.195 -10.330 4.343 1.00 49.94 85 ASP A N 1
ATOM 674 C CA . ASP A 1 85 ? 4.912 -11.591 4.569 1.00 49.94 85 ASP A CA 1
ATOM 675 C C . ASP A 1 85 ? 6.441 -11.346 4.541 1.00 49.94 85 ASP A C 1
ATOM 677 O O . ASP A 1 85 ? 6.916 -10.380 3.940 1.00 49.94 85 ASP A O 1
ATOM 681 N N . ASN A 1 86 ? 7.223 -12.215 5.190 1.00 49.50 86 ASN A N 1
ATOM 682 C CA . ASN A 1 86 ? 8.690 -12.268 5.143 1.00 49.50 86 ASN A CA 1
ATOM 683 C C . ASN A 1 86 ? 9.202 -12.836 3.799 1.00 49.50 86 ASN A C 1
ATOM 685 O O . ASN A 1 86 ? 10.095 -13.690 3.797 1.00 49.50 86 ASN A O 1
ATOM 689 N N . GLY A 1 87 ? 8.606 -12.415 2.681 1.00 47.03 87 GLY A N 1
ATOM 690 C CA . GLY A 1 87 ? 9.079 -12.753 1.336 1.00 47.03 87 GLY A CA 1
ATOM 691 C C . GLY A 1 87 ? 10.525 -12.330 1.097 1.00 47.03 87 GLY A C 1
ATOM 692 O O . GLY A 1 87 ? 10.920 -11.245 1.587 1.00 47.03 87 GLY A O 1
#

Secondary structure (DSSP, 8-state):
---SHHHHHHHHHHTTT--EEEEEEEESSTTS-EEEEEEETTTTEEEEEEES-SSHHHHHHHHHHHHHHH-HHHHHHHSSEEEE---

Nearest PDB structures (foldseek):
  8gu6-assembly1_D  TM=5.683E-01  e=2.744E-01  Candidatus Scalindua brodae
  7xt4-assembly1_C  TM=5.370E-01  e=3.117E-01  Candidatus Scalindua brodae
  7y8y-assembly1_B  TM=5.862E-01  e=4.568E-01  Candidatus Scalindua brodae
  7xss-assembly1_C  TM=5.349E-01  e=5.895E-01  Candidatus Scalindua brodae
  7zoq-assembly1_A  TM=3.574E-01  e=1.277E-01  Desulfonema magnum